Protein AF-A0A9P6YQK2-F1 (afdb_monomer_lite)

Structure (mmCIF, N/CA/C/O backbone):
data_AF-A0A9P6YQK2-F1
#
_entry.id   AF-A0A9P6YQK2-F1
#
loop_
_atom_site.group_PDB
_atom_site.id
_atom_site.type_symbol
_atom_site.label_atom_id
_atom_site.label_alt_id
_atom_site.label_comp_id
_atom_site.label_asym_id
_atom_site.label_entity_id
_atom_site.label_seq_id
_atom_site.pdbx_PDB_ins_code
_atom_site.Cartn_x
_atom_site.Cartn_y
_atom_site.Cartn_z
_atom_site.occupancy
_atom_site.B_iso_or_equiv
_atom_site.auth_seq_id
_atom_site.auth_comp_id
_atom_site.auth_asym_id
_atom_site.auth_atom_id
_atom_site.pdbx_PDB_model_num
ATOM 1 N N . MET A 1 1 ? 0.301 32.155 10.362 1.00 36.16 1 MET A N 1
ATOM 2 C CA . MET A 1 1 ? -0.726 32.596 11.327 1.00 36.16 1 MET A CA 1
ATOM 3 C C . MET A 1 1 ? -1.851 31.576 11.275 1.00 36.16 1 MET A C 1
ATOM 5 O O . MET A 1 1 ? -2.536 31.519 10.264 1.00 36.16 1 MET A O 1
ATOM 9 N N . PHE A 1 2 ? -1.970 30.703 12.275 1.00 41.38 2 PHE A N 1
ATOM 10 C CA . PHE A 1 2 ? -3.100 29.775 12.375 1.00 41.38 2 PHE A CA 1
ATOM 11 C C . PHE A 1 2 ? -4.153 30.439 13.260 1.00 41.38 2 PHE A C 1
ATOM 13 O O . PHE A 1 2 ? -3.837 30.839 14.379 1.00 41.38 2 PHE A O 1
ATOM 20 N N . ALA A 1 3 ? -5.362 30.632 12.734 1.00 43.69 3 ALA A N 1
ATOM 21 C CA . ALA A 1 3 ? -6.472 31.163 13.510 1.00 43.69 3 ALA A CA 1
ATOM 22 C C . ALA A 1 3 ? -6.778 30.203 14.669 1.00 43.69 3 ALA A C 1
ATOM 24 O O . ALA A 1 3 ? -6.902 28.994 14.464 1.00 43.69 3 ALA A O 1
ATOM 25 N N . SER A 1 4 ? -6.861 30.746 15.883 1.00 48.09 4 SER A N 1
ATOM 26 C CA . SER A 1 4 ? -7.319 30.010 17.057 1.00 48.09 4 SER A CA 1
ATOM 27 C C . SER A 1 4 ? -8.736 29.498 16.798 1.00 48.09 4 SER A C 1
ATOM 29 O O . SER A 1 4 ? -9.645 30.292 16.573 1.00 48.09 4 SER A O 1
ATOM 31 N N . LEU A 1 5 ? -8.938 28.182 16.856 1.00 51.28 5 LEU A N 1
ATOM 32 C CA . LEU A 1 5 ? -10.244 27.509 16.741 1.00 51.28 5 LEU A CA 1
ATOM 33 C C . LEU A 1 5 ? -11.186 27.785 17.936 1.00 51.28 5 LEU A C 1
ATOM 35 O O . LEU A 1 5 ? -12.187 27.100 18.111 1.00 51.28 5 LEU A O 1
ATOM 39 N N . SER A 1 6 ? -10.877 28.775 18.774 1.00 55.88 6 SER A N 1
ATOM 40 C CA . SER A 1 6 ? -11.538 29.029 20.056 1.00 55.88 6 SER A CA 1
ATOM 41 C C . SER A 1 6 ? -12.778 29.927 19.985 1.00 55.88 6 SER A C 1
ATOM 43 O O . SER A 1 6 ? -13.258 30.330 21.038 1.00 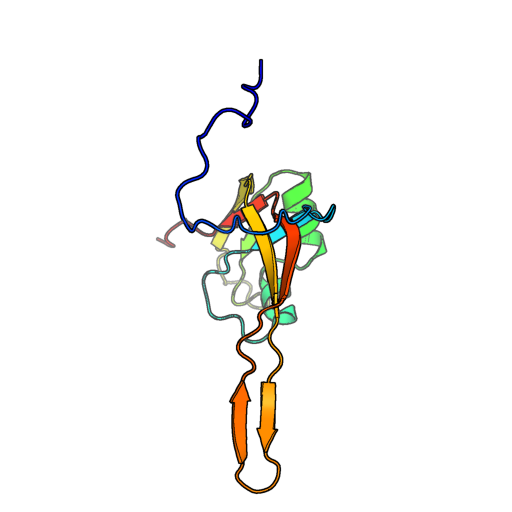55.88 6 SER A O 1
ATOM 45 N N . SER A 1 7 ? -13.276 30.300 18.800 1.00 54.34 7 SER A N 1
ATOM 46 C CA . SER A 1 7 ? -14.356 31.298 18.670 1.00 54.34 7 SER A CA 1
ATOM 47 C C . SER A 1 7 ? -15.598 30.830 17.905 1.00 54.34 7 SER A C 1
ATOM 49 O O . SER A 1 7 ? -16.321 31.662 17.365 1.00 54.34 7 SER A O 1
ATOM 51 N N . LEU A 1 8 ? -15.854 29.524 17.819 1.00 59.19 8 LEU A N 1
ATOM 52 C CA . LEU A 1 8 ? -17.175 29.046 17.410 1.00 59.19 8 LEU A CA 1
ATOM 53 C C . LEU A 1 8 ? -18.020 28.900 18.674 1.00 59.19 8 LEU A C 1
ATOM 55 O O . LEU A 1 8 ? -17.689 28.077 19.528 1.00 59.19 8 LEU A O 1
ATOM 59 N N . ASP A 1 9 ? -19.078 29.704 18.797 1.00 65.81 9 ASP A N 1
ATOM 60 C CA . ASP A 1 9 ? -20.100 29.492 19.821 1.00 65.81 9 ASP A CA 1
ATOM 61 C C . ASP A 1 9 ? -20.541 28.019 19.767 1.00 65.81 9 ASP A C 1
ATOM 63 O O . ASP A 1 9 ? -20.836 27.512 18.675 1.00 65.81 9 ASP A O 1
ATOM 67 N N . PRO A 1 10 ? -20.537 27.286 20.895 1.00 65.19 10 PRO A N 1
ATOM 68 C CA . PRO A 1 10 ? -20.892 25.879 20.884 1.00 65.19 10 PRO A CA 1
ATOM 69 C C . PRO A 1 10 ? -22.336 25.740 20.398 1.00 65.19 10 PRO A C 1
ATOM 71 O O . PRO A 1 10 ? -23.267 26.243 21.026 1.00 65.19 10 PRO A O 1
ATOM 74 N N . MET A 1 11 ? -22.524 25.060 19.262 1.00 70.69 11 MET A N 1
ATOM 75 C CA . MET A 1 11 ? -23.861 24.722 18.782 1.00 70.69 11 MET A CA 1
ATOM 76 C C . MET A 1 11 ? -24.584 23.930 19.883 1.00 70.69 11 MET A C 1
ATOM 78 O O . MET A 1 11 ? -24.005 22.968 20.405 1.00 70.69 11 MET A O 1
ATOM 82 N N . PRO A 1 12 ? -25.827 24.292 20.249 1.00 74.56 12 PRO A N 1
ATOM 83 C CA . PRO A 1 12 ? -26.568 23.541 21.251 1.00 74.56 12 PRO A CA 1
ATOM 84 C C . PRO A 1 12 ? -26.695 22.077 20.801 1.00 74.56 12 PRO A C 1
ATOM 86 O O . PRO A 1 12 ? -27.102 21.800 19.674 1.00 74.56 12 PRO A O 1
ATOM 89 N N . ASN A 1 13 ? -26.321 21.151 21.689 1.00 78.06 13 ASN A N 1
ATOM 90 C CA . ASN A 1 13 ? -26.316 19.690 21.505 1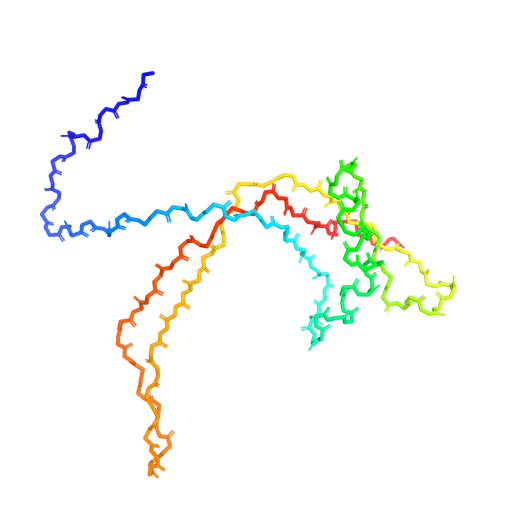.00 78.06 13 ASN A CA 1
ATOM 91 C C . ASN A 1 13 ? -25.250 19.096 20.559 1.00 78.06 13 ASN A C 1
ATOM 93 O O . ASN A 1 13 ? -25.400 17.954 20.123 1.00 78.06 13 ASN A O 1
ATOM 97 N N . TYR A 1 14 ? -24.159 19.807 20.263 1.00 79.00 14 TYR A N 1
ATOM 98 C CA . TYR A 1 14 ? -23.012 19.217 19.565 1.00 79.00 14 TYR A CA 1
ATOM 99 C C . TYR A 1 14 ? -21.981 18.664 20.558 1.00 79.00 14 TYR A C 1
ATOM 101 O O . TYR A 1 14 ? -21.270 19.426 21.212 1.00 79.00 14 TYR A O 1
ATOM 109 N N . GLU A 1 15 ? -21.875 17.337 20.655 1.00 81.81 15 GLU A N 1
ATOM 110 C CA . GLU A 1 15 ? -20.733 16.686 21.302 1.00 81.81 15 GLU A CA 1
ATOM 111 C C . GLU A 1 15 ? -19.615 16.513 20.254 1.00 81.81 15 GLU A C 1
ATOM 113 O O . GLU A 1 15 ? -19.794 15.765 19.286 1.00 81.81 15 GLU A O 1
ATOM 118 N N . PRO A 1 16 ? -18.479 17.226 20.372 1.00 81.88 16 PRO A N 1
ATOM 119 C CA . PRO A 1 16 ? -17.401 17.116 19.401 1.00 81.88 16 PRO A CA 1
ATOM 120 C C . PRO A 1 16 ? -16.792 15.713 19.422 1.00 81.88 16 PRO A C 1
ATOM 122 O O . PRO A 1 16 ? -16.519 15.150 20.481 1.00 81.88 16 PRO A O 1
ATOM 125 N N . SER A 1 17 ? -16.518 15.171 18.233 1.00 82.06 17 SER A N 1
ATOM 126 C CA . SER A 1 17 ? -15.775 13.915 18.103 1.00 82.06 17 SER A CA 1
ATOM 127 C C . SER A 1 17 ? -14.427 14.013 18.828 1.00 82.06 17 SER A C 1
ATOM 129 O O . SER A 1 17 ? -13.745 15.036 18.699 1.00 82.06 17 SER A O 1
ATOM 131 N N . PRO A 1 18 ? -13.986 12.952 19.530 1.00 85.88 18 PRO A N 1
ATOM 132 C CA . PRO A 1 18 ? -12.675 12.938 20.161 1.00 85.88 18 PRO A CA 1
ATOM 133 C C . PRO A 1 18 ? -11.566 13.146 19.125 1.00 85.88 18 PRO A C 1
ATOM 135 O O . PRO A 1 18 ? -11.643 12.658 17.992 1.00 85.88 18 PRO A O 1
ATOM 138 N N . LEU A 1 19 ? -10.516 13.862 19.530 1.00 89.38 19 LEU A N 1
ATOM 139 C CA . LEU A 1 19 ? -9.315 14.039 18.721 1.00 89.38 19 LEU A CA 1
ATOM 140 C C . LEU A 1 19 ? -8.504 12.740 18.726 1.00 89.38 19 LEU A C 1
ATOM 142 O O . LEU A 1 19 ? -8.117 12.249 19.786 1.00 89.38 19 LEU A O 1
ATOM 146 N N . LEU A 1 20 ? -8.229 12.200 17.539 1.00 90.69 20 LEU A N 1
ATOM 147 C CA . LEU A 1 20 ? -7.411 11.000 17.370 1.00 90.69 20 LEU A CA 1
ATOM 148 C C . LEU A 1 20 ? -6.000 11.392 16.905 1.00 90.69 20 LEU A C 1
ATOM 150 O O . LEU A 1 20 ? -5.875 12.057 15.871 1.00 90.69 20 LEU A O 1
ATOM 154 N N . PRO A 1 21 ? -4.933 10.994 17.624 1.00 93.88 21 PRO A N 1
ATOM 155 C CA . PRO A 1 21 ? -3.572 11.225 17.162 1.00 93.88 21 PRO A CA 1
ATOM 156 C C . PRO A 1 21 ? -3.297 10.406 15.897 1.00 93.88 21 PRO A C 1
ATOM 158 O O . PRO A 1 21 ? -3.798 9.294 15.730 1.00 93.88 21 PRO A O 1
ATOM 161 N N . ILE A 1 22 ? -2.475 10.956 15.007 1.00 94.62 22 ILE A N 1
ATOM 162 C CA . ILE A 1 22 ? -2.040 10.266 13.792 1.00 94.62 22 ILE A CA 1
ATOM 163 C C . ILE A 1 22 ? -0.821 9.412 14.142 1.00 94.62 22 ILE A C 1
ATOM 165 O O . ILE A 1 22 ? 0.174 9.940 14.635 1.00 94.62 22 ILE A O 1
ATOM 169 N N . GLY A 1 23 ? -0.889 8.107 13.871 1.00 94.75 23 GLY A N 1
ATOM 170 C CA . GLY A 1 23 ? 0.258 7.214 14.016 1.00 94.75 23 GLY A CA 1
ATOM 171 C C . GLY A 1 23 ? 1.448 7.618 13.135 1.00 94.75 23 GLY A C 1
ATOM 172 O O . GLY A 1 23 ? 1.301 8.225 12.075 1.00 94.75 23 GLY A O 1
ATOM 173 N N . ASP A 1 24 ? 2.650 7.256 13.567 1.00 95.31 24 ASP A N 1
ATOM 174 C CA . ASP A 1 24 ? 3.928 7.615 12.940 1.00 95.31 24 ASP A CA 1
ATOM 175 C C . ASP A 1 24 ? 4.295 6.745 11.722 1.00 95.31 24 ASP A C 1
ATOM 177 O O . ASP A 1 24 ? 5.200 7.074 10.946 1.00 95.31 24 ASP A O 1
ATOM 181 N N . LYS A 1 25 ? 3.578 5.634 11.524 1.00 97.56 25 LYS A N 1
ATOM 182 C CA . LYS A 1 25 ? 3.837 4.682 10.443 1.00 97.56 25 LYS A CA 1
ATOM 183 C C . LYS A 1 25 ? 3.543 5.291 9.075 1.00 97.56 25 LYS A C 1
ATOM 185 O O . LYS A 1 25 ? 2.533 5.960 8.855 1.00 97.56 25 LYS A O 1
ATOM 190 N N . LYS A 1 26 ? 4.419 4.977 8.122 1.00 96.62 26 LYS A N 1
ATOM 191 C CA . LYS A 1 26 ? 4.278 5.341 6.711 1.00 96.62 26 LYS A CA 1
ATOM 192 C C . LYS A 1 26 ? 3.940 4.104 5.893 1.00 96.62 26 LYS A C 1
ATOM 194 O O . LYS A 1 26 ? 4.567 3.060 6.055 1.00 96.62 26 LYS A O 1
ATOM 199 N N . PHE A 1 27 ? 2.976 4.243 4.996 1.00 97.38 27 PHE A N 1
ATOM 200 C CA . PHE A 1 27 ? 2.472 3.157 4.166 1.00 97.38 27 PHE A CA 1
ATOM 201 C C . PHE A 1 27 ? 2.582 3.494 2.680 1.00 97.38 27 PHE A C 1
ATOM 203 O O . PHE A 1 27 ? 2.373 4.635 2.267 1.00 97.38 27 PHE A O 1
ATOM 210 N N . LEU A 1 28 ? 2.852 2.463 1.883 1.00 97.38 28 LEU A N 1
ATOM 211 C CA . LEU A 1 28 ? 2.641 2.459 0.440 1.00 97.38 28 LEU A CA 1
ATOM 212 C C . LEU A 1 28 ? 1.322 1.735 0.163 1.00 97.38 28 LEU A C 1
ATOM 214 O O . LEU A 1 28 ? 1.143 0.591 0.582 1.00 97.38 28 LEU A O 1
ATOM 218 N N . SER A 1 29 ? 0.401 2.387 -0.539 1.00 97.38 29 SER A N 1
ATOM 219 C CA . SER A 1 29 ? -0.823 1.747 -1.023 1.00 97.38 29 SER A CA 1
ATOM 220 C C . SER A 1 29 ? -0.615 1.238 -2.444 1.00 97.38 29 SER A C 1
ATOM 222 O O . SER A 1 29 ? 0.005 1.912 -3.257 1.00 97.38 29 SER A O 1
ATOM 224 N N . VAL A 1 30 ? -1.137 0.057 -2.765 1.00 97.19 30 VAL A N 1
ATOM 225 C CA . VAL A 1 30 ? -1.158 -0.455 -4.139 1.00 97.19 30 VAL A CA 1
ATOM 226 C C . VAL A 1 30 ? -2.610 -0.639 -4.550 1.00 97.19 30 VAL A C 1
ATOM 228 O O . VAL A 1 30 ? -3.309 -1.496 -4.009 1.00 97.19 30 VAL A O 1
ATOM 231 N N . GLU A 1 31 ? -3.065 0.161 -5.510 1.00 95.81 31 GLU A N 1
ATOM 232 C CA . GLU A 1 31 ? -4.411 0.078 -6.077 1.00 95.81 31 GLU A CA 1
ATOM 233 C C . GLU A 1 31 ? -4.410 -0.979 -7.192 1.00 95.81 31 GLU A C 1
ATOM 235 O O . GLU A 1 31 ? -4.341 -0.672 -8.379 1.00 95.81 31 GLU A O 1
ATOM 240 N N . TYR A 1 32 ? -4.398 -2.252 -6.788 1.00 96.19 32 TYR A N 1
ATOM 241 C CA . TYR A 1 32 ? -4.270 -3.390 -7.700 1.00 96.19 32 TYR A CA 1
ATOM 242 C C . TYR A 1 32 ? -5.491 -3.500 -8.644 1.00 96.19 32 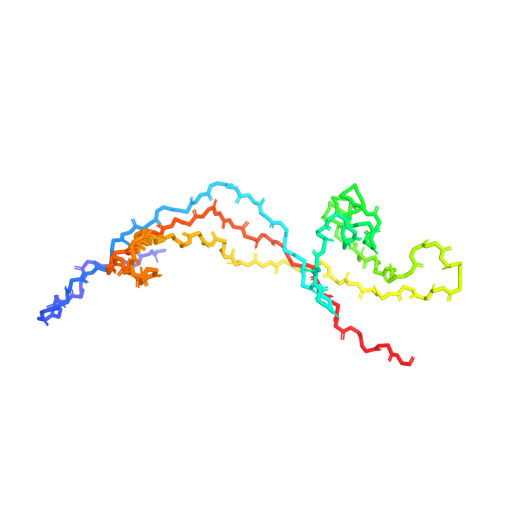TYR A C 1
ATOM 244 O O . TYR A 1 32 ? -6.621 -3.535 -8.151 1.00 96.19 32 TYR A O 1
ATOM 252 N N . PRO A 1 33 ? -5.308 -3.625 -9.975 1.00 93.56 33 PRO A N 1
ATOM 253 C CA . PRO A 1 33 ? -6.385 -3.582 -10.975 1.00 93.56 33 PRO A CA 1
ATOM 254 C C . PRO A 1 33 ? -7.157 -4.912 -11.091 1.00 93.56 33 PRO A C 1
ATOM 256 O O . PRO A 1 33 ? -7.512 -5.368 -12.173 1.00 93.56 33 PRO A O 1
ATOM 259 N N . GLY A 1 34 ? -7.397 -5.594 -9.973 1.00 91.50 34 GLY A N 1
ATOM 260 C CA . GLY A 1 34 ? -8.064 -6.890 -9.937 1.00 91.50 34 GLY A CA 1
ATOM 261 C C . GLY A 1 34 ? -8.319 -7.385 -8.517 1.00 91.50 34 GLY A C 1
ATOM 262 O O . GLY A 1 34 ? -7.903 -6.779 -7.531 1.00 91.50 34 GLY A O 1
ATOM 263 N N . VAL A 1 35 ? -9.005 -8.521 -8.396 1.00 94.81 35 VAL A N 1
ATOM 264 C CA . VAL A 1 35 ? -9.368 -9.075 -7.084 1.00 94.81 35 VAL A CA 1
ATOM 265 C C . VAL A 1 35 ? -8.179 -9.796 -6.448 1.00 94.81 35 VAL A C 1
ATOM 267 O O . VAL A 1 35 ? -7.731 -10.847 -6.916 1.00 94.81 35 VAL A O 1
ATOM 270 N N . VAL A 1 36 ? -7.704 -9.280 -5.316 1.00 95.88 36 VAL A N 1
ATOM 271 C CA . VAL A 1 36 ? -6.616 -9.897 -4.548 1.00 95.88 36 VAL A CA 1
ATOM 272 C C . VAL A 1 36 ? -7.170 -10.975 -3.614 1.00 95.88 36 VAL A C 1
ATOM 274 O O . VAL A 1 36 ? -7.647 -10.689 -2.522 1.00 95.88 36 VAL A O 1
ATOM 277 N N . ARG A 1 37 ? -7.069 -12.249 -4.018 1.00 95.44 37 ARG A N 1
ATOM 278 C CA . ARG A 1 37 ? -7.420 -13.396 -3.147 1.00 95.44 37 ARG A CA 1
ATOM 279 C C . ARG A 1 37 ? -6.264 -13.874 -2.267 1.00 95.44 37 ARG A C 1
ATOM 281 O O . ARG A 1 37 ? -6.484 -14.501 -1.238 1.00 95.44 37 ARG A O 1
ATOM 288 N N . ARG A 1 38 ? -5.022 -13.656 -2.708 1.00 96.12 38 ARG A N 1
ATOM 289 C CA . ARG A 1 38 ? -3.798 -14.079 -2.008 1.00 96.12 38 ARG A CA 1
ATOM 290 C C . ARG A 1 38 ? -2.752 -12.976 -2.107 1.00 96.12 38 ARG A C 1
ATOM 292 O O . ARG A 1 38 ? -2.114 -12.836 -3.149 1.00 96.12 38 ARG A O 1
ATOM 299 N N . THR A 1 39 ? -2.534 -12.246 -1.016 1.00 96.12 39 THR A N 1
ATOM 300 C CA . THR A 1 39 ? -1.645 -11.073 -0.972 1.00 96.12 39 THR A CA 1
ATOM 301 C C . THR A 1 39 ? -0.234 -11.388 -1.465 1.00 96.12 39 THR A C 1
ATOM 303 O O . THR A 1 39 ? 0.275 -10.693 -2.333 1.00 96.12 39 THR A O 1
ATOM 306 N N . LYS A 1 40 ? 0.367 -12.502 -1.020 1.00 95.88 40 LYS A N 1
ATOM 307 C CA . LYS A 1 40 ? 1.714 -12.917 -1.461 1.00 95.88 40 LYS A CA 1
ATOM 308 C C . LYS A 1 40 ? 1.822 -13.118 -2.978 1.00 95.88 40 LYS A C 1
ATOM 310 O O . LYS A 1 40 ? 2.843 -12.783 -3.567 1.00 95.88 40 LYS A O 1
ATOM 315 N N . ARG A 1 41 ? 0.773 -13.648 -3.625 1.00 95.31 41 ARG A N 1
ATOM 316 C CA . ARG A 1 41 ? 0.754 -13.813 -5.090 1.00 95.31 41 ARG A CA 1
ATOM 317 C C . ARG A 1 41 ? 0.628 -12.466 -5.792 1.00 95.31 41 ARG A C 1
ATOM 319 O O . ARG A 1 41 ? 1.363 -12.242 -6.741 1.00 95.31 41 ARG A O 1
ATOM 326 N N . ALA A 1 42 ? -0.243 -11.579 -5.308 1.00 96.75 42 ALA A N 1
ATOM 327 C CA . ALA A 1 42 ? -0.367 -10.228 -5.858 1.00 96.75 42 ALA A CA 1
ATOM 328 C C . ALA A 1 42 ? 0.952 -9.446 -5.732 1.00 96.75 42 ALA A C 1
ATOM 330 O O . ALA A 1 42 ? 1.411 -8.845 -6.696 1.00 96.75 42 ALA A O 1
ATOM 331 N N . ILE A 1 43 ? 1.634 -9.549 -4.590 1.00 96.94 43 ILE A N 1
ATOM 332 C CA . ILE A 1 43 ? 2.963 -8.953 -4.402 1.00 96.94 43 ILE A CA 1
ATOM 333 C C . ILE A 1 43 ? 3.980 -9.549 -5.389 1.00 96.94 43 ILE A C 1
ATOM 335 O O . ILE A 1 43 ? 4.750 -8.806 -5.991 1.00 96.94 43 ILE A O 1
ATOM 339 N N . LYS A 1 44 ? 3.960 -10.870 -5.625 1.00 96.38 44 LYS A N 1
ATOM 340 C CA . LYS A 1 44 ? 4.832 -11.509 -6.628 1.00 96.38 44 LYS A CA 1
ATOM 341 C C . LYS A 1 44 ? 4.584 -10.974 -8.044 1.00 96.38 44 LYS A C 1
ATOM 343 O O . LYS A 1 44 ? 5.549 -10.757 -8.766 1.00 96.38 44 LYS A O 1
ATOM 348 N N . THR A 1 45 ? 3.329 -10.715 -8.427 1.00 96.62 45 THR A N 1
ATOM 349 C CA . THR A 1 45 ? 3.009 -10.125 -9.745 1.00 96.62 45 THR A CA 1
ATOM 350 C C . THR A 1 45 ? 3.557 -8.707 -9.931 1.00 96.62 45 THR A C 1
ATOM 352 O O . THR A 1 45 ? 3.630 -8.241 -11.055 1.00 96.62 45 THR A O 1
ATOM 355 N N . LEU A 1 46 ? 3.978 -8.040 -8.854 1.00 97.06 46 LEU A N 1
ATOM 356 C CA . LEU A 1 46 ? 4.563 -6.694 -8.864 1.00 97.06 46 LEU A CA 1
ATOM 357 C C . LEU A 1 46 ? 6.101 -6.718 -8.757 1.00 97.06 46 LEU A C 1
ATOM 359 O O . LEU A 1 46 ? 6.714 -5.745 -8.326 1.00 97.06 46 LEU A O 1
ATOM 363 N N . GLY A 1 47 ? 6.731 -7.869 -9.022 1.00 95.38 47 GLY A N 1
ATOM 364 C CA . GLY A 1 47 ? 8.176 -8.064 -8.848 1.00 95.38 47 GLY A CA 1
ATOM 365 C C . GLY A 1 47 ? 8.622 -8.294 -7.396 1.00 95.38 47 GLY A C 1
ATOM 366 O O . GLY A 1 47 ? 9.816 -8.422 -7.122 1.00 95.38 47 GLY A O 1
ATOM 367 N N . GLY A 1 48 ? 7.682 -8.390 -6.450 1.00 96.75 48 GLY A N 1
ATOM 368 C CA . GLY A 1 48 ? 7.957 -8.618 -5.033 1.00 96.75 48 GLY A CA 1
ATOM 369 C C . GLY A 1 48 ? 8.187 -7.342 -4.215 1.00 96.75 48 GLY A C 1
ATOM 370 O O . GLY A 1 48 ? 8.281 -6.233 -4.735 1.00 96.75 48 GLY A O 1
ATOM 371 N N . GLU A 1 49 ? 8.314 -7.499 -2.895 1.00 96.75 49 GLU A N 1
ATOM 372 C CA . GLU A 1 49 ? 8.446 -6.368 -1.956 1.00 96.75 49 GLU A CA 1
ATOM 373 C C . GLU A 1 49 ? 9.692 -5.515 -2.226 1.00 96.75 49 GLU A C 1
ATOM 375 O O . GLU A 1 49 ? 9.643 -4.292 -2.128 1.00 96.75 49 GLU A O 1
ATOM 380 N N . LYS A 1 50 ? 10.804 -6.148 -2.626 1.00 97.00 50 LYS A N 1
ATOM 381 C CA . LYS A 1 50 ? 12.049 -5.442 -2.963 1.00 97.00 50 LYS A CA 1
ATOM 382 C C . LYS A 1 50 ? 11.901 -4.556 -4.200 1.00 97.00 50 LYS A C 1
ATOM 384 O O . LYS A 1 50 ? 12.486 -3.477 -4.230 1.00 97.00 50 LYS A O 1
ATOM 389 N N . ALA A 1 51 ? 11.143 -5.003 -5.204 1.00 96.12 51 ALA A N 1
ATOM 390 C CA . ALA A 1 51 ? 10.873 -4.205 -6.395 1.00 96.12 51 ALA A CA 1
ATOM 391 C C . ALA A 1 51 ? 10.009 -2.991 -6.037 1.00 96.12 51 ALA A C 1
ATOM 393 O O . ALA A 1 51 ? 10.390 -1.871 -6.353 1.00 96.12 51 ALA A O 1
ATOM 394 N N . LEU A 1 52 ? 8.939 -3.192 -5.259 1.00 97.31 52 LEU A N 1
ATOM 395 C CA . LEU A 1 52 ? 8.090 -2.103 -4.762 1.00 97.31 52 LEU A CA 1
ATOM 396 C C . LEU A 1 52 ? 8.873 -1.072 -3.935 1.00 97.31 52 LEU A C 1
ATOM 398 O O . LEU A 1 52 ? 8.729 0.129 -4.152 1.00 97.31 52 LEU A O 1
ATOM 402 N N . ALA A 1 53 ? 9.728 -1.527 -3.014 1.00 97.00 53 ALA A N 1
ATOM 403 C CA . ALA A 1 53 ? 10.569 -0.642 -2.211 1.00 97.00 53 ALA A CA 1
ATOM 404 C C . ALA A 1 53 ? 11.547 0.165 -3.079 1.00 97.00 53 ALA A C 1
ATOM 406 O O . ALA A 1 53 ? 11.756 1.352 -2.834 1.00 97.00 53 ALA A O 1
ATOM 407 N N . ARG A 1 54 ? 12.117 -0.462 -4.116 1.00 97.38 54 ARG A N 1
ATOM 408 C CA . ARG A 1 54 ? 12.993 0.212 -5.079 1.00 97.38 54 ARG A CA 1
ATOM 409 C C . ARG A 1 54 ? 12.233 1.251 -5.900 1.00 97.38 54 ARG A C 1
ATOM 411 O O . ARG A 1 54 ? 12.713 2.375 -5.995 1.00 97.38 54 ARG A O 1
ATOM 418 N N . SER A 1 55 ? 11.066 0.905 -6.444 1.00 96.75 55 SER A N 1
ATOM 419 C CA . SER A 1 55 ? 10.239 1.842 -7.212 1.00 96.75 55 SER A CA 1
ATOM 420 C C . SER A 1 55 ? 9.828 3.046 -6.373 1.00 96.75 55 SER A C 1
ATOM 422 O O . SER A 1 55 ? 9.891 4.173 -6.850 1.00 96.75 55 SER A O 1
ATOM 424 N N . LEU A 1 56 ? 9.505 2.833 -5.095 1.00 96.44 56 LEU A N 1
ATOM 425 C CA . LEU A 1 56 ? 9.227 3.921 -4.163 1.00 96.44 56 LEU A CA 1
ATOM 426 C C . LEU A 1 56 ? 10.457 4.808 -3.908 1.00 96.44 56 LEU A C 1
ATOM 428 O O . LEU A 1 56 ? 10.335 6.027 -3.906 1.00 96.44 56 LEU A O 1
ATOM 432 N N . ALA A 1 57 ? 11.636 4.217 -3.698 1.00 96.62 57 ALA A N 1
ATOM 433 C CA . ALA A 1 57 ? 12.862 4.967 -3.416 1.00 96.62 57 ALA A CA 1
ATOM 434 C C . ALA A 1 57 ? 13.372 5.768 -4.626 1.00 96.62 57 ALA A C 1
ATOM 436 O O . ALA A 1 57 ? 13.904 6.861 -4.457 1.00 96.62 57 ALA A O 1
ATOM 437 N N . LEU A 1 58 ? 13.215 5.224 -5.836 1.00 96.31 58 LEU A N 1
ATOM 438 C CA . LEU A 1 58 ? 13.644 5.852 -7.089 1.00 96.31 58 LEU A CA 1
ATOM 439 C C . LEU A 1 58 ? 12.543 6.685 -7.757 1.00 96.31 58 LEU A C 1
ATOM 441 O O . LEU A 1 58 ? 12.795 7.288 -8.797 1.00 96.31 58 LEU A O 1
ATOM 445 N N . ASN A 1 59 ? 11.333 6.699 -7.187 1.00 93.75 59 ASN A N 1
ATOM 446 C CA . ASN A 1 59 ? 10.137 7.279 -7.796 1.00 93.75 59 ASN A CA 1
ATOM 447 C C . ASN A 1 59 ? 9.920 6.800 -9.250 1.00 93.75 59 ASN A C 1
ATOM 449 O O . ASN A 1 59 ? 9.598 7.584 -10.141 1.00 93.75 59 ASN A O 1
ATOM 453 N N . SER A 1 60 ? 10.157 5.507 -9.495 1.00 95.19 60 SER A N 1
ATOM 454 C CA . SER A 1 60 ? 9.961 4.865 -10.798 1.00 95.19 60 SER A CA 1
ATOM 455 C C . SER A 1 60 ? 8.625 4.127 -10.850 1.00 95.19 60 SER A C 1
ATOM 457 O O . SER A 1 60 ? 8.014 3.855 -9.816 1.00 95.19 60 SER A O 1
ATOM 459 N N . HIS A 1 61 ? 8.182 3.746 -12.048 1.00 94.94 61 HIS A N 1
ATOM 460 C CA . HIS A 1 61 ? 6.980 2.929 -12.204 1.00 94.94 61 HIS A CA 1
ATOM 461 C C . HIS A 1 61 ? 7.138 1.536 -11.562 1.00 94.94 61 HIS A C 1
ATOM 463 O O . HIS A 1 61 ? 8.237 1.087 -11.203 1.00 94.94 61 HIS A O 1
ATOM 469 N N . VAL A 1 62 ? 6.004 0.864 -11.390 1.00 96.81 62 VAL A N 1
ATOM 470 C CA . VAL A 1 62 ? 5.883 -0.520 -10.933 1.00 96.81 62 VAL A CA 1
ATOM 471 C C . VAL A 1 62 ? 5.262 -1.339 -12.052 1.00 96.81 62 VAL A C 1
ATOM 473 O O . VAL A 1 62 ? 4.155 -1.032 -12.486 1.00 96.81 62 VAL A O 1
ATOM 476 N N . ASP A 1 63 ? 5.921 -2.419 -12.454 1.00 95.62 63 ASP A N 1
ATOM 477 C CA . ASP A 1 63 ? 5.364 -3.325 -13.454 1.00 95.62 63 ASP A CA 1
ATOM 478 C C . ASP A 1 63 ? 4.494 -4.395 -12.814 1.00 95.62 63 ASP A C 1
ATOM 480 O O . ASP A 1 63 ? 4.915 -5.119 -11.906 1.00 95.62 63 ASP A O 1
ATOM 484 N N . LEU A 1 64 ? 3.283 -4.535 -13.339 1.00 95.88 64 LEU A N 1
ATOM 485 C CA . LEU A 1 64 ? 2.382 -5.627 -13.025 1.00 95.88 64 LEU A CA 1
ATOM 486 C C . LEU A 1 64 ? 2.425 -6.694 -14.119 1.00 95.88 64 LEU A C 1
ATOM 488 O O . LEU A 1 64 ? 2.004 -6.474 -15.252 1.00 95.88 64 LEU A O 1
ATOM 492 N N . TRP A 1 65 ? 2.836 -7.894 -13.724 1.00 95.56 65 TRP A N 1
ATOM 493 C CA . TRP A 1 65 ? 2.853 -9.102 -14.537 1.00 95.56 65 TRP A CA 1
ATOM 494 C C . TRP A 1 65 ? 1.809 -10.082 -14.010 1.00 95.56 65 TRP A C 1
ATOM 496 O O . TRP A 1 65 ? 2.068 -10.816 -13.056 1.00 95.56 65 TRP A O 1
ATOM 506 N N . TYR A 1 66 ? 0.619 -10.137 -14.618 1.00 92.25 66 TYR A N 1
ATOM 507 C CA . TYR A 1 66 ? -0.421 -11.090 -14.191 1.00 92.25 66 TYR A CA 1
ATOM 508 C C . TYR A 1 66 ? 0.042 -12.552 -14.276 1.00 92.25 66 TYR A C 1
ATOM 510 O O . TYR A 1 66 ? -0.372 -13.386 -13.464 1.00 92.25 66 TYR A O 1
ATOM 518 N N . ARG A 1 67 ? 0.913 -12.854 -15.245 1.00 92.06 67 ARG A N 1
ATOM 519 C CA . ARG A 1 67 ? 1.536 -14.162 -15.457 1.00 92.06 67 ARG A CA 1
ATOM 520 C C . ARG A 1 67 ? 3.062 -14.006 -15.410 1.00 92.06 67 ARG A C 1
ATOM 522 O O . ARG A 1 67 ? 3.693 -13.967 -16.455 1.00 92.06 67 ARG A O 1
ATOM 529 N N . PRO A 1 68 ? 3.671 -13.914 -14.215 1.00 91.25 68 PRO A N 1
ATOM 530 C CA . PRO A 1 68 ? 5.108 -13.658 -14.091 1.00 91.25 68 PRO A CA 1
ATOM 531 C C . PRO A 1 68 ? 5.985 -14.820 -14.589 1.00 91.25 68 PRO A C 1
ATOM 533 O O . PRO A 1 68 ? 7.173 -14.629 -14.798 1.00 91.25 68 PRO A O 1
ATOM 536 N N . GLU A 1 69 ? 5.413 -16.014 -14.768 1.00 91.38 69 GLU A N 1
ATOM 537 C CA . GLU A 1 69 ? 6.112 -17.186 -15.319 1.00 91.38 69 GLU A CA 1
ATOM 538 C C . GLU A 1 69 ? 6.019 -17.267 -16.857 1.00 91.38 69 GLU A C 1
ATOM 540 O O . GLU A 1 69 ? 6.651 -18.123 -17.466 1.00 91.38 69 GLU A O 1
ATOM 545 N N . ASP A 1 70 ? 5.199 -16.422 -17.489 1.00 92.62 70 ASP A N 1
ATOM 546 C CA . ASP A 1 70 ? 4.964 -16.421 -18.935 1.00 92.62 70 ASP A CA 1
ATOM 547 C C . ASP A 1 70 ? 5.764 -15.291 -19.591 1.00 92.62 70 ASP A C 1
ATOM 549 O O . ASP A 1 70 ? 5.449 -14.113 -19.415 1.00 92.62 70 ASP A O 1
ATOM 553 N N . THR A 1 71 ? 6.787 -15.649 -20.369 1.00 89.19 71 THR A N 1
ATOM 554 C CA . THR A 1 71 ? 7.688 -14.699 -21.044 1.00 89.19 71 THR A CA 1
ATOM 555 C C . THR A 1 71 ? 6.973 -13.801 -22.060 1.00 89.19 71 THR A C 1
ATOM 557 O O . THR A 1 71 ? 7.475 -12.725 -22.369 1.00 89.19 71 THR A O 1
ATOM 560 N N . PHE A 1 72 ? 5.799 -14.202 -22.560 1.00 90.12 72 PHE A N 1
ATOM 561 C CA . PHE A 1 72 ? 5.008 -13.412 -23.511 1.00 90.12 72 PHE A CA 1
ATOM 562 C C . PHE A 1 72 ? 3.955 -12.525 -22.834 1.00 90.12 72 PHE A C 1
ATOM 564 O O . PHE A 1 72 ? 3.213 -11.799 -23.505 1.00 90.12 72 PHE A O 1
ATOM 571 N N . SER A 1 73 ? 3.846 -12.578 -21.504 1.00 89.25 73 SER A N 1
ATOM 572 C CA . SER A 1 73 ? 2.989 -11.652 -20.769 1.00 89.25 73 SER A CA 1
ATOM 573 C C . SER A 1 73 ? 3.518 -10.233 -20.964 1.00 89.25 73 SER A C 1
ATOM 575 O O . SER A 1 73 ? 4.698 -9.995 -20.784 1.00 89.25 73 SER A O 1
ATOM 577 N N . HIS A 1 74 ? 2.667 -9.273 -21.310 1.00 90.31 74 HIS A N 1
ATOM 578 C CA . HIS A 1 74 ? 3.092 -7.873 -21.384 1.00 90.31 74 HIS A CA 1
ATOM 579 C C . HIS A 1 74 ? 2.861 -7.200 -20.022 1.00 90.31 74 HIS A C 1
ATOM 581 O O . HIS A 1 74 ? 1.830 -7.478 -19.393 1.00 90.31 74 HIS A O 1
ATOM 587 N N . PRO A 1 75 ? 3.792 -6.359 -19.538 1.00 93.31 75 PRO A N 1
ATOM 588 C CA . PRO A 1 75 ? 3.618 -5.652 -18.278 1.00 93.31 75 PRO A CA 1
ATOM 589 C C . PRO A 1 75 ? 2.548 -4.569 -18.394 1.00 93.31 75 PRO A C 1
ATOM 591 O O . PRO A 1 75 ? 2.372 -3.949 -19.442 1.00 93.31 75 PRO A O 1
ATOM 594 N N . ILE A 1 76 ? 1.868 -4.312 -17.279 1.00 94.19 76 ILE A N 1
ATOM 595 C CA . ILE A 1 76 ? 1.050 -3.112 -17.095 1.00 94.19 76 ILE A CA 1
ATOM 596 C C . ILE A 1 76 ? 1.797 -2.187 -16.144 1.00 94.19 76 ILE A C 1
ATOM 598 O O . ILE A 1 76 ? 2.076 -2.569 -15.006 1.00 94.19 76 ILE A O 1
ATOM 602 N N . HIS A 1 77 ? 2.091 -0.973 -16.595 1.00 94.56 77 HIS A N 1
ATOM 603 C CA . HIS A 1 77 ? 2.819 0.003 -15.796 1.00 94.56 77 HIS A CA 1
ATOM 604 C C . HIS A 1 77 ? 1.886 0.680 -14.783 1.00 94.56 77 HIS A C 1
ATOM 606 O O . HIS A 1 77 ? 0.753 1.068 -15.087 1.00 94.56 77 HIS A O 1
ATOM 612 N N . GLY A 1 78 ? 2.365 0.789 -13.548 1.00 96.06 78 GLY A N 1
ATOM 613 C CA . GLY A 1 78 ? 1.719 1.502 -12.457 1.00 96.06 78 GLY A CA 1
ATOM 614 C C . GLY A 1 78 ? 2.563 2.682 -11.998 1.00 96.06 78 GLY A C 1
ATOM 615 O O . GLY A 1 78 ? 3.750 2.533 -11.714 1.00 96.06 78 GLY A O 1
ATOM 616 N N . ASP A 1 79 ? 1.936 3.844 -11.866 1.00 96.00 79 ASP A N 1
ATOM 617 C CA . ASP A 1 79 ? 2.594 5.069 -11.421 1.00 96.00 79 ASP A CA 1
ATOM 618 C C . ASP A 1 79 ? 2.670 5.122 -9.898 1.00 96.00 79 ASP A C 1
ATOM 620 O O . ASP A 1 79 ? 1.665 4.893 -9.218 1.00 96.00 79 ASP A O 1
ATOM 624 N N . VAL A 1 80 ? 3.831 5.492 -9.357 1.00 96.69 80 VAL A N 1
ATOM 625 C CA . VAL A 1 80 ? 3.992 5.832 -7.938 1.00 96.69 80 VAL A CA 1
ATOM 626 C C . VAL A 1 80 ? 3.624 7.304 -7.759 1.00 96.69 80 VAL A C 1
ATOM 628 O O . VAL A 1 80 ? 4.315 8.194 -8.242 1.00 96.69 80 VAL A O 1
ATOM 631 N N . ILE A 1 81 ? 2.512 7.570 -7.077 1.00 96.12 81 ILE A N 1
ATOM 632 C CA . ILE A 1 81 ? 1.951 8.916 -6.927 1.00 96.12 81 ILE A CA 1
ATOM 633 C C . ILE A 1 81 ? 1.976 9.304 -5.444 1.00 96.12 81 ILE A C 1
ATOM 635 O O . ILE A 1 81 ? 1.459 8.538 -4.626 1.00 96.12 81 ILE A O 1
ATOM 639 N N . PRO A 1 82 ? 2.524 10.474 -5.063 1.00 96.88 82 PRO A N 1
ATOM 640 C CA . PRO A 1 82 ? 2.474 10.945 -3.683 1.00 96.88 82 PRO A CA 1
ATOM 641 C C . PRO A 1 82 ? 1.028 11.215 -3.245 1.00 96.88 82 PRO A C 1
ATOM 643 O O . PRO A 1 82 ? 0.202 11.715 -4.011 1.00 96.88 82 PRO A O 1
ATOM 646 N N . THR A 1 83 ? 0.709 10.891 -1.995 1.00 96.75 83 THR A N 1
ATOM 647 C CA . THR A 1 83 ? -0.626 11.066 -1.417 1.00 96.75 83 THR A CA 1
ATOM 648 C C . THR A 1 83 ? -0.564 11.543 0.031 1.00 96.75 83 THR A C 1
ATOM 650 O O . THR A 1 83 ? 0.400 11.296 0.743 1.00 96.75 83 THR A O 1
ATOM 653 N N . SER A 1 84 ? -1.636 12.189 0.489 1.00 95.69 84 SER A N 1
ATOM 654 C CA . SER A 1 84 ? -1.851 12.608 1.882 1.00 95.69 84 SER A CA 1
ATOM 655 C C . SER A 1 84 ? -2.941 11.776 2.578 1.00 95.69 84 SER A C 1
ATOM 657 O O . SER A 1 84 ? -3.619 12.246 3.489 1.00 95.69 84 SER A O 1
ATOM 659 N N . LYS A 1 85 ? -3.144 10.532 2.125 1.00 97.00 85 LYS A N 1
ATOM 660 C CA . LYS A 1 85 ? -4.173 9.621 2.647 1.00 97.00 85 LYS A CA 1
ATOM 661 C C . LYS A 1 85 ? -3.791 9.121 4.051 1.00 97.00 85 LYS A C 1
ATOM 663 O O . LYS A 1 85 ? -2.613 9.038 4.393 1.00 97.00 85 LYS A O 1
ATOM 668 N N . LEU A 1 86 ? -4.783 8.712 4.839 1.00 97.00 86 LEU A N 1
ATOM 669 C CA . LEU A 1 86 ? -4.585 8.069 6.142 1.00 97.00 86 LEU A CA 1
ATOM 670 C C . LEU A 1 86 ? -5.048 6.614 6.096 1.00 97.00 86 LEU A C 1
ATOM 672 O O . LEU A 1 86 ? -6.057 6.298 5.464 1.00 97.00 86 LEU A O 1
ATOM 676 N N . LEU A 1 87 ? -4.323 5.735 6.787 1.00 97.62 87 LEU A N 1
ATOM 677 C CA . LEU A 1 87 ? -4.779 4.380 7.067 1.00 97.62 87 LEU A CA 1
ATOM 678 C C . LEU A 1 87 ? -5.459 4.367 8.435 1.00 97.62 87 LEU A C 1
ATOM 680 O O . LEU A 1 87 ? -4.813 4.603 9.454 1.00 97.62 87 LEU A O 1
ATOM 684 N N . VAL A 1 88 ? -6.757 4.077 8.447 1.00 97.00 88 VAL A N 1
ATOM 685 C CA . VAL A 1 88 ? -7.565 4.017 9.668 1.00 97.00 88 VAL A CA 1
ATOM 686 C C . VAL A 1 88 ? -7.987 2.577 9.914 1.00 97.00 88 VAL A C 1
ATOM 688 O O . VAL A 1 88 ? -8.507 1.904 9.024 1.00 97.00 88 VAL A O 1
ATOM 691 N N . LYS A 1 89 ? -7.760 2.103 11.133 1.00 96.12 89 LYS A N 1
ATOM 692 C CA . LYS A 1 89 ? -8.226 0.812 11.615 1.00 96.12 89 LYS A CA 1
ATOM 693 C C . LYS A 1 89 ? -9.494 1.043 12.423 1.00 96.12 89 LYS A C 1
ATOM 695 O O . LYS A 1 89 ? -9.479 1.749 13.424 1.00 96.12 89 LYS A O 1
ATOM 700 N N . VAL A 1 90 ? -10.581 0.435 11.968 1.00 95.38 90 VAL A N 1
ATOM 701 C CA . VAL A 1 90 ? -11.890 0.495 12.616 1.00 95.38 90 VAL A CA 1
ATOM 702 C C . VAL A 1 90 ? -12.213 -0.904 13.120 1.00 95.38 90 VAL A C 1
ATOM 704 O O . VAL A 1 90 ? -12.241 -1.856 12.338 1.00 95.38 90 VAL A O 1
ATOM 707 N N . THR A 1 91 ? -12.415 -1.051 14.425 1.00 94.06 91 THR A N 1
ATOM 708 C CA . THR A 1 91 ? -12.724 -2.334 15.058 1.00 94.06 91 THR A CA 1
ATOM 709 C C . THR A 1 91 ? -14.058 -2.278 15.788 1.00 94.06 91 THR A C 1
ATOM 711 O O . THR A 1 91 ? -14.485 -1.240 16.288 1.00 94.06 91 THR A O 1
ATOM 714 N N . ARG A 1 92 ? -14.749 -3.417 15.824 1.00 93.06 92 ARG A N 1
ATOM 715 C CA . ARG A 1 92 ? -16.013 -3.585 16.538 1.00 93.06 92 ARG A CA 1
ATOM 716 C C . ARG A 1 92 ? -16.042 -4.942 17.193 1.00 93.06 92 ARG A C 1
ATOM 718 O O . ARG A 1 92 ? -15.622 -5.937 16.600 1.00 93.06 92 ARG A O 1
ATOM 725 N N . ARG A 1 93 ? -16.580 -4.990 18.406 1.00 89.56 93 ARG A N 1
ATOM 726 C CA . ARG A 1 93 ? -16.800 -6.251 19.099 1.00 89.56 93 ARG A CA 1
ATOM 727 C C . ARG A 1 93 ? -18.075 -6.905 18.581 1.00 89.56 93 ARG A C 1
ATOM 729 O O . ARG A 1 93 ? -19.153 -6.317 18.613 1.00 89.56 93 ARG A O 1
ATOM 736 N N . ILE A 1 94 ? -17.940 -8.149 18.146 1.00 89.94 94 ILE A N 1
ATOM 737 C CA . ILE A 1 94 ? -19.057 -8.982 17.715 1.00 89.94 94 ILE A CA 1
ATOM 738 C C . ILE A 1 94 ? -19.210 -10.108 18.736 1.00 89.94 94 ILE A C 1
ATOM 740 O O . ILE A 1 94 ? -18.247 -10.827 19.015 1.00 89.94 94 ILE A O 1
ATOM 744 N N . LYS A 1 95 ? -20.401 -10.250 19.320 1.00 86.31 95 LYS A N 1
ATOM 745 C CA . LYS A 1 95 ? -20.769 -11.394 20.155 1.00 86.31 95 LYS A CA 1
ATOM 746 C C . LYS A 1 95 ? -21.597 -12.346 19.302 1.00 86.31 95 LYS A C 1
ATOM 748 O O . LYS A 1 95 ? -22.521 -11.931 18.612 1.00 86.31 95 LYS A O 1
ATOM 753 N N . ARG A 1 96 ? -21.252 -13.631 19.337 1.00 86.94 96 ARG A N 1
ATOM 754 C CA . ARG A 1 96 ? -22.038 -14.676 18.681 1.00 86.94 96 ARG A CA 1
ATOM 755 C C . ARG A 1 96 ? -22.666 -15.555 19.745 1.00 86.94 96 ARG A C 1
ATOM 757 O O . ARG A 1 96 ? -21.945 -16.127 20.566 1.00 86.94 96 ARG A O 1
ATOM 764 N N . ASN A 1 97 ? -23.987 -15.663 19.722 1.00 85.00 97 ASN A N 1
ATOM 765 C CA . ASN A 1 97 ? -24.697 -16.605 20.565 1.00 85.00 97 ASN A CA 1
ATOM 766 C C . ASN A 1 97 ? -24.366 -18.031 20.093 1.00 85.00 97 ASN A C 1
ATOM 768 O O . ASN A 1 97 ? -24.536 -18.368 18.922 1.00 85.00 97 ASN A O 1
ATOM 772 N N . LYS A 1 98 ? -23.844 -18.868 20.996 1.00 83.69 98 LYS A N 1
ATOM 773 C CA . LYS A 1 98 ? -23.415 -20.237 20.670 1.00 83.69 98 LYS A CA 1
ATOM 774 C C . LYS A 1 98 ? -24.588 -21.189 20.412 1.00 83.69 98 LYS A C 1
ATOM 776 O O . LYS A 1 98 ? -24.380 -22.201 19.756 1.00 83.69 98 LYS A O 1
ATOM 781 N N . LEU A 1 99 ? -25.777 -20.875 20.931 1.00 83.00 99 LEU A N 1
ATOM 782 C CA . LEU A 1 99 ? -26.972 -21.716 20.827 1.00 83.00 99 LEU A CA 1
ATOM 783 C C . LEU A 1 99 ? -27.832 -21.343 19.617 1.00 83.00 99 LEU A C 1
ATOM 785 O O . LEU A 1 99 ? -28.219 -22.224 18.860 1.00 83.00 99 LEU A O 1
ATOM 789 N N . THR A 1 100 ? -28.103 -20.051 19.409 1.00 84.69 100 THR A N 1
ATOM 790 C CA . THR A 1 100 ? -28.959 -19.578 18.301 1.00 84.69 100 THR A CA 1
ATOM 791 C C . THR A 1 100 ? -28.168 -19.236 17.038 1.00 84.69 100 THR A C 1
ATOM 793 O O . THR A 1 100 ? -28.735 -19.098 15.960 1.00 84.69 100 THR A O 1
ATOM 796 N N . GLY A 1 101 ? -26.843 -19.092 17.147 1.00 85.00 101 GLY A N 1
ATOM 797 C CA . GLY A 1 101 ? -25.985 -18.648 16.050 1.00 85.00 101 GLY A CA 1
ATOM 798 C C . GLY A 1 101 ? -26.104 -17.155 15.732 1.00 85.00 101 GLY A C 1
ATOM 799 O O . GLY A 1 101 ? -25.346 -16.675 14.884 1.00 85.00 101 GLY A O 1
ATOM 800 N N . GLU A 1 102 ? -26.997 -16.437 16.421 1.00 85.75 102 GLU A N 1
ATOM 801 C CA . GLU A 1 102 ? -27.261 -15.014 16.231 1.00 85.75 102 GLU A CA 1
ATOM 802 C C . GLU A 1 102 ? -26.026 -14.169 16.527 1.00 85.75 102 GLU A C 1
ATOM 804 O O . GLU A 1 102 ? -25.218 -14.459 17.419 1.00 85.75 102 GLU A O 1
ATOM 809 N N . ILE A 1 103 ? -25.877 -13.116 15.730 1.00 84.44 103 ILE A N 1
ATOM 810 C CA . ILE A 1 103 ? -24.759 -12.190 15.798 1.00 84.44 103 ILE A CA 1
ATOM 811 C C . ILE A 1 103 ? -25.278 -10.884 16.388 1.00 84.44 103 ILE A C 1
ATOM 813 O O . ILE A 1 103 ? -25.944 -10.108 15.708 1.00 84.44 103 ILE A O 1
ATOM 817 N N . GLU A 1 104 ? -24.928 -10.630 17.644 1.00 84.12 104 GLU A N 1
ATOM 818 C CA . GLU A 1 104 ? -25.161 -9.350 18.300 1.00 84.12 104 GLU A CA 1
ATOM 819 C C . GLU A 1 104 ? -23.883 -8.521 18.220 1.00 84.12 104 GLU A C 1
ATOM 821 O O . GLU A 1 104 ? -22.836 -8.859 18.786 1.00 84.12 104 GLU A O 1
ATOM 826 N N . ALA A 1 105 ? -23.952 -7.425 17.478 1.00 80.56 105 ALA A N 1
ATOM 827 C CA . ALA A 1 105 ? -22.829 -6.521 17.329 1.00 80.56 105 ALA A CA 1
ATOM 828 C C . ALA A 1 105 ? -23.012 -5.325 18.273 1.00 80.56 105 ALA A C 1
ATOM 830 O O . ALA A 1 105 ? -24.023 -4.630 18.214 1.00 80.56 105 ALA A O 1
ATOM 831 N N . ASP A 1 106 ? -22.017 -5.070 19.123 1.00 79.75 106 ASP A N 1
ATOM 832 C CA . ASP A 1 106 ? -22.033 -3.954 20.080 1.00 79.75 106 ASP A CA 1
ATOM 833 C C . ASP A 1 106 ? -22.135 -2.614 19.334 1.00 79.75 106 ASP A C 1
ATOM 835 O O . ASP A 1 106 ? -21.567 -2.497 18.257 1.00 79.75 106 ASP A O 1
ATOM 839 N N . SER A 1 107 ? -22.843 -1.597 19.817 1.00 82.00 107 SER A N 1
ATOM 840 C CA . SER A 1 107 ? -22.958 -0.317 19.089 1.00 82.00 107 SER A CA 1
ATOM 841 C C . SER A 1 107 ? -21.639 0.467 19.050 1.00 82.00 107 SER A C 1
ATOM 843 O O . SER A 1 107 ? -21.463 1.346 18.204 1.00 82.00 107 SER A O 1
ATOM 845 N N . LYS A 1 108 ? -20.688 0.122 19.926 1.00 87.75 108 LYS A N 1
ATOM 846 C CA . LYS A 1 108 ? -19.392 0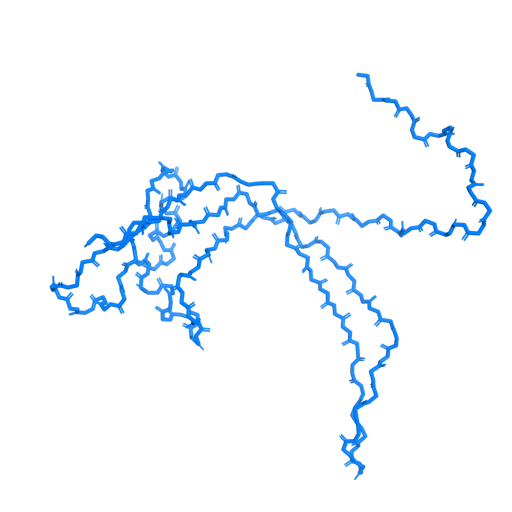.788 20.043 1.00 87.75 108 LYS A CA 1
ATOM 847 C C . LYS A 1 108 ? -18.400 0.356 18.955 1.00 87.75 108 LYS A C 1
ATOM 849 O O . LYS A 1 108 ? -18.083 -0.827 18.811 1.00 87.75 108 LYS A O 1
ATOM 854 N N . TRP A 1 109 ? -17.849 1.347 18.258 1.00 90.19 109 TRP A N 1
ATOM 855 C CA . TRP A 1 109 ? -16.712 1.209 17.348 1.00 90.19 109 TRP A CA 1
ATOM 856 C C . TRP A 1 109 ? -15.463 1.820 17.982 1.00 90.19 109 TRP A C 1
ATOM 858 O O . TRP A 1 109 ? -15.531 2.876 18.606 1.00 90.19 109 TRP A O 1
ATOM 868 N N . ASP A 1 110 ? -14.328 1.161 17.805 1.00 91.62 110 ASP A N 1
ATOM 869 C CA . ASP A 1 110 ? -13.012 1.670 18.175 1.00 91.62 110 ASP A CA 1
ATOM 870 C C . ASP A 1 110 ? -12.256 2.050 16.898 1.00 91.62 110 ASP A C 1
ATOM 872 O O . ASP A 1 110 ? -12.251 1.293 15.923 1.00 91.62 110 ASP A O 1
ATOM 876 N N . THR A 1 111 ? -11.689 3.254 16.874 1.00 94.12 111 THR A N 1
ATOM 877 C CA . THR A 1 111 ? -11.079 3.843 15.676 1.00 94.12 111 THR A CA 1
ATOM 878 C C . THR A 1 111 ? -9.672 4.322 15.992 1.00 94.12 111 THR A C 1
ATOM 880 O O . THR A 1 111 ? -9.467 5.114 16.905 1.00 94.12 111 THR A O 1
ATOM 883 N N . GLU A 1 112 ? -8.710 3.877 15.192 1.00 95.25 112 GLU A N 1
ATOM 884 C CA . GLU A 1 112 ? -7.288 4.164 15.354 1.00 95.25 112 GLU A CA 1
ATOM 885 C C . GLU A 1 112 ? -6.716 4.653 14.016 1.00 95.25 112 GLU A C 1
ATOM 887 O O . GLU A 1 112 ? -6.788 3.948 13.004 1.00 95.25 112 GLU A O 1
ATOM 892 N N . VAL A 1 113 ? -6.125 5.852 13.983 1.00 96.81 113 VAL A N 1
ATOM 893 C CA . VAL A 1 113 ? -5.375 6.321 12.808 1.00 96.81 113 VAL A CA 1
ATOM 894 C C . VAL A 1 113 ? -3.978 5.707 12.857 1.00 96.81 113 VAL A C 1
ATOM 896 O O . VAL A 1 113 ? -3.098 6.181 13.566 1.00 96.81 113 VAL A O 1
ATOM 899 N N . VAL A 1 114 ? -3.767 4.646 12.082 1.00 97.38 114 VAL A N 1
ATOM 900 C CA . VAL A 1 114 ? -2.531 3.849 12.099 1.00 97.38 114 VAL A CA 1
ATOM 901 C C . VAL A 1 114 ? -1.343 4.633 11.538 1.00 97.38 114 VAL A C 1
ATOM 903 O O . VAL A 1 114 ? -0.209 4.430 11.968 1.00 97.38 114 VAL A O 1
ATOM 906 N N . GLY A 1 115 ? -1.588 5.509 10.562 1.00 97.56 115 GLY A N 1
ATOM 907 C CA . GLY A 1 115 ? -0.565 6.393 10.014 1.00 97.56 115 GLY A CA 1
ATOM 908 C C . GLY A 1 115 ? -0.879 6.909 8.616 1.00 97.56 115 GLY A C 1
ATOM 909 O O . GLY A 1 115 ? -2.013 6.828 8.136 1.00 97.56 115 GLY A O 1
ATOM 910 N N . ASN A 1 116 ? 0.141 7.455 7.960 1.00 97.94 116 ASN A N 1
ATOM 911 C CA . ASN A 1 116 ? 0.011 8.127 6.672 1.00 97.94 116 ASN A CA 1
ATOM 912 C C . ASN A 1 116 ? 0.353 7.192 5.506 1.00 97.94 116 ASN A C 1
ATOM 914 O O . ASN A 1 116 ? 1.370 6.500 5.515 1.00 97.94 116 ASN A O 1
ATOM 918 N N . VAL A 1 117 ? -0.480 7.198 4.472 1.00 98.00 117 VAL A N 1
ATOM 919 C CA . VAL A 1 117 ? -0.177 6.574 3.185 1.00 98.00 117 VAL A CA 1
ATOM 920 C C . VAL A 1 117 ? 0.499 7.632 2.325 1.00 98.00 117 VAL A C 1
ATOM 922 O O . VAL A 1 117 ? -0.168 8.490 1.741 1.00 98.00 117 VAL A O 1
ATOM 925 N N . THR A 1 118 ? 1.827 7.574 2.266 1.00 97.44 118 THR A N 1
ATOM 926 C CA . THR A 1 118 ? 2.636 8.628 1.642 1.00 97.44 118 THR A CA 1
ATOM 927 C C . THR A 1 118 ? 2.604 8.550 0.126 1.00 97.44 118 THR A C 1
ATOM 929 O O . THR A 1 118 ? 2.725 9.572 -0.539 1.00 97.44 118 THR A O 1
ATOM 932 N N . HIS A 1 119 ? 2.446 7.344 -0.421 1.00 97.75 119 HIS A N 1
ATOM 933 C CA . HIS A 1 119 ? 2.379 7.099 -1.855 1.00 97.75 119 HIS A CA 1
ATOM 934 C C . HIS A 1 119 ? 1.344 6.020 -2.170 1.00 97.75 119 HIS A C 1
ATOM 936 O O . HIS A 1 119 ? 1.077 5.121 -1.363 1.00 97.75 119 HIS A O 1
ATOM 942 N N . ALA A 1 120 ? 0.799 6.088 -3.378 1.00 97.50 120 ALA A N 1
ATOM 943 C CA . ALA A 1 120 ? -0.053 5.069 -3.957 1.00 97.50 120 ALA A CA 1
ATOM 944 C C . ALA A 1 120 ? 0.482 4.650 -5.329 1.00 97.50 120 ALA A C 1
ATOM 946 O O . ALA A 1 120 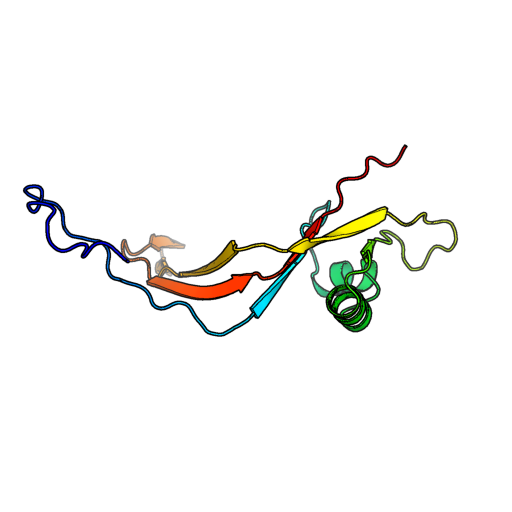? 0.786 5.504 -6.156 1.00 97.50 120 ALA A O 1
ATOM 947 N N . VAL A 1 121 ? 0.550 3.345 -5.581 1.00 97.38 121 VAL A N 1
ATOM 948 C CA . VAL A 1 121 ? 0.769 2.788 -6.918 1.00 97.38 121 VAL A CA 1
ATOM 949 C C . VAL A 1 121 ? -0.581 2.689 -7.622 1.00 97.38 121 VAL A C 1
ATOM 951 O O . VAL A 1 121 ? -1.486 2.039 -7.087 1.00 97.38 121 VAL A O 1
ATOM 954 N N . ARG A 1 122 ? -0.730 3.308 -8.798 1.00 95.75 122 ARG A N 1
ATOM 955 C CA . ARG A 1 122 ? -1.970 3.273 -9.592 1.00 95.75 122 ARG A CA 1
ATOM 956 C C . ARG A 1 122 ? -1.724 2.831 -11.026 1.00 95.75 122 ARG A C 1
ATOM 958 O O . ARG A 1 122 ? -0.883 3.393 -11.711 1.00 95.75 122 ARG A O 1
ATOM 965 N N . PHE A 1 123 ? -2.544 1.907 -11.507 1.00 94.31 123 PHE A N 1
ATOM 966 C CA . PHE A 1 123 ? -2.513 1.411 -12.884 1.00 94.31 123 PHE A CA 1
ATOM 967 C C . PHE A 1 123 ? -3.603 2.133 -13.680 1.00 94.31 123 PHE A C 1
ATOM 969 O O . PHE A 1 123 ? -4.769 1.742 -13.644 1.00 94.31 123 PHE A O 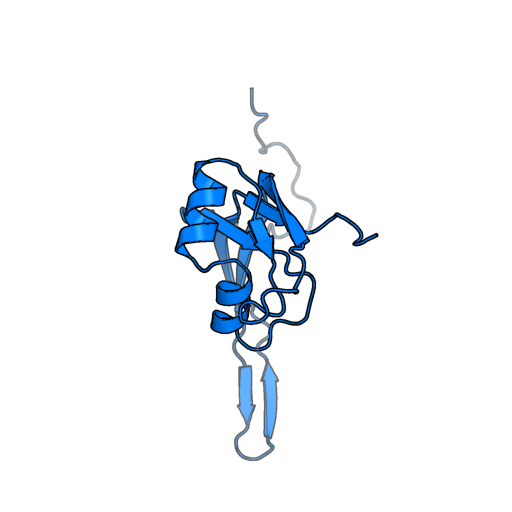1
ATOM 976 N N . ARG A 1 124 ? -3.252 3.268 -14.298 1.00 83.88 124 ARG A N 1
ATOM 977 C CA . ARG A 1 124 ? -4.208 4.148 -15.005 1.00 83.88 124 ARG A CA 1
ATOM 978 C C . ARG A 1 124 ? -4.166 3.993 -16.520 1.00 83.88 124 ARG A C 1
ATOM 980 O O . ARG A 1 124 ? -5.103 4.430 -17.191 1.00 83.88 124 ARG A O 1
ATOM 987 N N . GLU A 1 125 ? -3.107 3.399 -17.057 1.00 69.94 125 GLU A N 1
ATOM 988 C CA . GLU A 1 125 ? -3.001 3.153 -18.488 1.00 69.94 125 GLU A CA 1
ATOM 989 C C . GLU A 1 125 ? -3.994 2.070 -18.910 1.00 69.94 125 GLU A C 1
ATOM 991 O O . GLU A 1 125 ? -4.022 0.962 -18.371 1.00 69.94 125 GLU A O 1
ATOM 996 N N . ARG A 1 126 ? -4.838 2.405 -19.891 1.00 53.03 126 ARG A N 1
ATOM 997 C CA . ARG A 1 126 ? -5.625 1.402 -20.602 1.00 53.03 126 ARG A CA 1
ATOM 998 C C . ARG A 1 126 ? -4.650 0.633 -21.479 1.00 53.03 126 ARG A C 1
ATOM 1000 O O . ARG A 1 126 ? -4.018 1.237 -22.342 1.00 53.03 126 ARG A O 1
ATOM 1007 N N . THR A 1 127 ? -4.540 -0.670 -21.257 1.00 49.69 127 THR A N 1
ATOM 1008 C CA . THR A 1 127 ? -3.904 -1.581 -22.210 1.00 49.69 127 THR A CA 1
ATOM 1009 C C . THR A 1 127 ? -4.592 -1.352 -23.560 1.00 49.69 127 THR A C 1
ATOM 1011 O O . THR A 1 127 ? -5.807 -1.536 -23.658 1.00 49.69 127 THR A O 1
ATOM 1014 N N . LYS A 1 128 ? -3.856 -0.800 -24.530 1.00 38.59 128 LYS A N 1
ATOM 1015 C CA . LYS A 1 128 ? -4.327 -0.644 -25.911 1.00 38.59 128 LYS A CA 1
ATOM 1016 C C . LYS A 1 128 ? -4.322 -1.990 -26.617 1.00 38.59 128 LYS A C 1
ATOM 1018 O O . LYS A 1 128 ? -3.424 -2.800 -26.297 1.00 38.59 128 LYS A O 1
#

Radius of gyration: 21.56 Å; chains: 1; bounding box: 43×54×47 Å

Secondary structure (DSSP, 8-state):
-PPPSTTSPPPTT--PPPPPPPPSEEEEEEE-SS--S-HHHHHHHTT-HHHHHHHHHHT--EEE-SSTT-TTPPPEEEEEEEEEEEEEEEEEEEEE-TTT--EEEEEEEEEEEEEEEEEEEE------

pLDDT: mean 88.2, std 14.11, range [36.16, 98.0]

InterPro domains:
  IPR040454 Transcription factor IIIC subunit Tfc1/Sfc1 [PTHR13230] (15-124)
  IPR041499 Transcription factor IIIC subunit Tfc1/Sfc1, triple barrel domain [PF17682] (29-125)
  IPR042536 TFIIIC, subcomplex tauA subunit Sfc1, triple barrel domain superfamily [G3DSA:3.30.200.160] (18-127)

Organism: NCBI:txid936053

Foldseek 3Di:
DDDDPPPDDDDPPDDDDDDADAAPDEAEAEPDPDDPPDPQVQQVQQVHPVNVVVCVVVQHWTWGFPCPVDPPTDTQTWGKAFDFDWDKDKDWDWDADPPPRDIDTDPDIDMHGNHGHGIYTGRPDDPD

Sequence (128 aa):
MFASLSSLDPMPNYEPSPLLPIGDKKFLSVEYPGVVRRTKRAIKTLGGEKALARSLALNSHVDLWYRPEDTFSHPIHGDVIPTSKLLVKVTRRIKRNKLTGEIEADSKWDTEVVGNVTHAVRFRERTK